Protein AF-A0A645CLD8-F1 (afdb_monomer_lite)

Radius of gyration: 18.33 Å; chains: 1; bounding box: 32×37×60 Å

Organism: NCBI:txid1076179

Sequence (164 aa):
MNKKIKIIIFSLILLSTYSYRVYSINKNAPDLRNYTEEKIGQEFEAFGGKVLVNNIEVIDNKDLNKIKNLSEINKTYLDENKEKYIKIVYKAKNIDKYDFGITLNTQGYIFDDGLPSPEKIGEDKYEYIIPVENYRTIKEKDIKIFFDSFKSNELEHHYIKGVG

Secondary structure (DSSP, 8-state):
--HHHHHHHHHHHHHHHHHHHHHHHHHT---GGG-EEE-TT-EEEETTEEEEEEEEEEEEGGGGGG-----HHHHTT--TT--EEEEEEEEEESS-TTSEEEEEEETTTEEE-SPPPPEEEETTEEEEEEEEPTT----GGGEEEEEEESS---S-EEEEE---

pLDDT: mean 76.09, std 11.62, range [49.25, 94.0]

Foldseek 3Di:
DDPVVVVVVVVVVVVVVVVVVLVVLQVPFDDCVLADEDEAPDWDDFPNWIKHWPAKDKDFLVCCVVDPDDDPQLVVQDDPPFGIKIKIKMFIPPDDLLFKDKWKDAARGHTDDPATRWDDPDHRMTMGMHGDHRVDDGDQQRIKIKIGGPPDPDSHIYIYGGDD

Structure (mmCIF, N/CA/C/O backbone):
data_AF-A0A645CLD8-F1
#
_entry.id   AF-A0A645CLD8-F1
#
loop_
_atom_site.group_PDB
_atom_site.id
_atom_site.type_symbol
_atom_site.label_atom_id
_atom_site.label_alt_id
_atom_site.label_comp_id
_atom_site.label_asym_id
_atom_site.label_entity_id
_atom_site.label_seq_id
_atom_site.pdbx_PDB_ins_code
_atom_site.Cartn_x
_atom_site.Cartn_y
_atom_site.Cartn_z
_atom_site.occupancy
_atom_site.B_iso_or_equiv
_atom_site.auth_seq_id
_atom_site.auth_comp_id
_atom_site.auth_asym_id
_atom_site.auth_atom_id
_atom_site.pdbx_PDB_model_num
ATOM 1 N N . MET A 1 1 ? -7.361 19.996 44.351 1.00 61.06 1 MET A N 1
ATOM 2 C CA . MET A 1 1 ? -7.936 20.203 42.998 1.00 61.06 1 MET A CA 1
ATOM 3 C C . MET A 1 1 ? -9.154 19.302 42.813 1.00 61.06 1 MET A C 1
ATOM 5 O O . MET A 1 1 ? -9.030 18.096 42.997 1.00 61.06 1 MET A O 1
ATOM 9 N N . ASN A 1 2 ? -10.323 19.884 42.528 1.00 84.50 2 ASN A N 1
ATOM 10 C CA . ASN A 1 2 ? -11.614 19.183 42.454 1.00 84.50 2 ASN A CA 1
ATOM 11 C C . ASN A 1 2 ? -11.630 18.140 41.308 1.00 84.50 2 ASN A C 1
ATOM 13 O O . ASN A 1 2 ? -11.043 18.387 40.253 1.00 84.50 2 ASN A O 1
ATOM 17 N N . LYS A 1 3 ? -12.296 16.986 41.488 1.00 78.38 3 LYS A N 1
ATOM 18 C CA . LYS A 1 3 ? -12.372 15.894 40.488 1.00 78.38 3 LYS A CA 1
ATOM 19 C C . LYS A 1 3 ? -12.848 16.394 39.118 1.00 78.38 3 LYS A C 1
ATOM 21 O O . LYS A 1 3 ? -12.281 16.007 38.102 1.00 78.38 3 LYS A O 1
ATOM 26 N N . LYS A 1 4 ? -13.821 17.312 39.098 1.00 81.50 4 LYS A N 1
ATOM 27 C CA . LYS A 1 4 ? -14.333 17.932 37.862 1.00 81.50 4 LYS A CA 1
ATOM 28 C C . LYS A 1 4 ? -13.248 18.701 37.097 1.00 81.50 4 LYS A C 1
ATOM 30 O O . LYS A 1 4 ? -13.144 18.568 35.886 1.00 81.50 4 LYS A O 1
ATOM 35 N N . ILE A 1 5 ? -12.391 19.434 37.810 1.00 83.44 5 ILE A N 1
ATOM 36 C CA . ILE A 1 5 ? -11.293 20.213 37.215 1.00 83.44 5 ILE A CA 1
ATOM 37 C C . ILE A 1 5 ? -10.234 19.278 36.611 1.00 83.44 5 ILE A C 1
ATOM 39 O O . ILE A 1 5 ? -9.752 19.535 35.514 1.00 83.44 5 ILE A O 1
ATOM 43 N N . LYS A 1 6 ? -9.925 18.149 37.269 1.00 81.81 6 LYS A N 1
ATOM 44 C CA . LYS A 1 6 ? -9.006 17.133 36.719 1.00 81.81 6 LYS A CA 1
ATOM 45 C C . LYS A 1 6 ? -9.507 16.542 35.395 1.00 81.81 6 LYS A C 1
ATOM 47 O O . LYS A 1 6 ? -8.715 16.398 34.473 1.00 81.81 6 LYS A O 1
ATOM 52 N N . ILE A 1 7 ? -10.803 16.235 35.295 1.00 85.69 7 ILE A N 1
ATOM 53 C CA . ILE A 1 7 ? -11.410 15.672 34.074 1.00 85.69 7 ILE A CA 1
ATOM 54 C C . ILE A 1 7 ? -11.358 16.679 32.921 1.00 85.69 7 ILE A C 1
ATOM 56 O O . ILE A 1 7 ? -11.015 16.306 31.802 1.00 85.69 7 ILE A O 1
ATOM 60 N N . ILE A 1 8 ? -11.645 17.955 33.194 1.00 86.19 8 ILE A N 1
ATOM 61 C CA . ILE A 1 8 ? -11.587 19.021 32.184 1.00 86.19 8 ILE A CA 1
ATOM 62 C C . ILE A 1 8 ? -10.160 19.179 31.649 1.00 86.19 8 ILE A C 1
ATOM 64 O O . ILE A 1 8 ? -9.960 19.184 30.438 1.00 86.19 8 ILE A O 1
ATOM 68 N N . ILE A 1 9 ? -9.164 19.238 32.540 1.00 86.12 9 ILE A N 1
ATOM 69 C CA . ILE A 1 9 ? -7.751 19.348 32.149 1.00 86.12 9 ILE A CA 1
ATOM 70 C C . ILE A 1 9 ? -7.323 18.134 31.314 1.00 86.12 9 ILE A C 1
ATOM 72 O O . ILE A 1 9 ? -6.704 18.299 30.268 1.00 86.12 9 ILE A O 1
ATOM 76 N N . PHE A 1 10 ? -7.691 16.920 31.732 1.00 87.00 10 PHE A N 1
ATOM 77 C CA . PHE A 1 10 ? -7.363 15.701 30.992 1.00 87.00 10 PHE A CA 1
ATOM 78 C C . PHE A 1 10 ? -8.008 15.675 29.598 1.00 87.00 10 PHE A C 1
ATOM 80 O O . PHE A 1 10 ? -7.349 15.343 28.617 1.00 87.00 10 PHE A O 1
ATOM 87 N N . SER A 1 11 ? -9.267 16.106 29.495 1.00 88.44 11 SER A N 1
ATOM 88 C CA . SER A 1 11 ? -9.987 16.194 28.219 1.00 88.44 11 SER A CA 1
ATOM 89 C C . SER A 1 11 ? -9.349 17.217 27.275 1.00 88.44 11 SER A C 1
ATOM 91 O O . SER A 1 11 ? -9.218 16.952 26.086 1.00 88.44 11 SER A O 1
ATOM 93 N N . LEU A 1 12 ? -8.892 18.360 27.800 1.00 87.50 12 LEU A N 1
ATOM 94 C CA . LEU A 1 12 ? -8.175 19.379 27.025 1.00 87.50 12 LEU A CA 1
ATOM 95 C C . LEU A 1 12 ? -6.825 18.874 26.506 1.00 87.50 12 LEU A C 1
ATOM 97 O O . LEU A 1 12 ? -6.474 19.165 25.367 1.00 87.50 12 LEU A O 1
ATOM 101 N N . ILE A 1 13 ? -6.092 18.098 27.310 1.00 89.12 13 ILE A N 1
ATOM 102 C CA . ILE A 1 13 ? -4.824 17.476 26.895 1.00 89.12 13 ILE A CA 1
ATOM 103 C C . ILE A 1 13 ? -5.065 16.429 25.800 1.00 89.12 13 ILE A C 1
ATOM 105 O O . ILE A 1 13 ? -4.333 16.382 24.813 1.00 89.12 13 ILE A O 1
ATOM 109 N N . LEU A 1 14 ? -6.108 15.608 25.927 1.00 84.25 14 LEU A N 1
ATOM 110 C CA . LEU A 1 14 ? -6.508 14.667 24.876 1.00 84.25 14 LEU A CA 1
ATOM 111 C C . LEU A 1 14 ? -6.916 15.385 23.587 1.00 84.25 14 LEU A C 1
ATOM 113 O O . LEU A 1 14 ? -6.525 14.975 22.497 1.00 84.25 14 LEU A O 1
ATOM 117 N N . LEU A 1 15 ? -7.655 16.486 23.701 1.00 84.38 15 LEU A N 1
ATOM 118 C CA . LEU A 1 15 ? -8.094 17.247 22.538 1.00 84.38 15 LEU A CA 1
ATOM 119 C C . LEU A 1 15 ? -6.917 17.940 21.842 1.00 84.38 15 LEU A C 1
ATOM 121 O O . LEU A 1 15 ? -6.841 17.932 20.613 1.00 84.38 15 LEU A O 1
ATOM 125 N N . SER A 1 16 ? -5.976 18.504 22.604 1.00 75.81 16 SER A N 1
ATOM 126 C CA . SER A 1 16 ? -4.792 19.160 22.046 1.00 75.81 16 SER A CA 1
ATOM 127 C C . SER A 1 16 ? -3.836 18.158 21.401 1.00 75.81 16 SER A C 1
ATOM 129 O O . SER A 1 16 ? -3.361 18.403 20.294 1.00 75.81 16 SER A O 1
ATOM 131 N N . THR A 1 17 ? -3.611 16.998 22.024 1.00 73.50 17 THR A N 1
ATOM 132 C CA . THR A 1 17 ? -2.788 15.923 21.443 1.00 73.50 17 THR A CA 1
ATOM 133 C C . THR A 1 17 ? -3.417 15.336 20.183 1.00 73.50 17 THR A C 1
ATOM 135 O O . THR A 1 17 ? -2.713 15.131 19.195 1.00 73.50 17 THR A O 1
ATOM 138 N N . TYR A 1 18 ? -4.738 15.138 20.163 1.00 71.88 18 TYR A N 1
ATOM 139 C CA . TYR A 1 18 ? -5.449 14.703 18.962 1.00 71.88 18 TYR A CA 1
ATOM 140 C C . TYR A 1 18 ? -5.343 15.739 17.836 1.00 71.88 18 TYR A C 1
ATOM 142 O O . TYR A 1 18 ? -4.980 15.399 16.712 1.00 71.88 18 TYR A O 1
ATOM 150 N N . SER A 1 19 ? -5.568 17.017 18.151 1.00 66.56 19 SER A N 1
ATOM 151 C CA . SER A 1 19 ? -5.477 18.112 17.177 1.00 66.56 19 SER A CA 1
ATOM 152 C C . SER A 1 19 ? -4.063 18.257 16.610 1.00 66.56 19 SER A C 1
ATOM 154 O O . SER A 1 19 ? -3.897 18.438 15.407 1.00 66.56 19 SER A O 1
ATOM 156 N N . TYR A 1 20 ? -3.034 18.120 17.452 1.00 68.81 20 TYR A N 1
ATOM 157 C CA . TYR A 1 20 ? -1.638 18.138 17.018 1.00 68.81 20 TYR A CA 1
ATOM 158 C C . TYR A 1 20 ? -1.309 16.955 16.104 1.00 68.81 20 TYR A C 1
ATOM 160 O O . TYR A 1 20 ? -0.660 17.136 15.075 1.00 68.81 20 TYR A O 1
ATOM 168 N N . ARG A 1 21 ? -1.797 15.753 16.440 1.00 61.12 21 ARG A N 1
ATOM 169 C CA . ARG A 1 21 ? -1.625 14.564 15.603 1.00 61.12 21 ARG A CA 1
ATOM 170 C C . ARG A 1 21 ? -2.241 14.784 14.221 1.00 61.12 21 ARG A C 1
ATOM 172 O O . ARG A 1 21 ? -1.551 14.581 13.231 1.00 61.12 21 ARG A O 1
ATOM 179 N N . VAL A 1 22 ? -3.480 15.272 14.152 1.00 61.09 22 VAL A N 1
ATOM 180 C CA . VAL A 1 22 ? -4.159 15.595 12.882 1.00 61.09 22 VAL A CA 1
ATOM 181 C C . VAL A 1 22 ? -3.413 16.684 12.102 1.00 61.09 22 VAL A C 1
ATOM 183 O O . VAL A 1 22 ? -3.238 16.560 10.895 1.00 61.09 22 VAL A O 1
ATOM 186 N N . TYR A 1 23 ? -2.923 17.730 12.771 1.00 60.62 23 TYR A N 1
ATOM 187 C CA . TYR A 1 23 ? -2.160 18.797 12.118 1.00 60.62 23 TYR A CA 1
ATOM 188 C C . TYR A 1 23 ? -0.831 18.305 11.527 1.00 60.62 23 TYR A C 1
ATOM 190 O O . TYR A 1 23 ? -0.520 18.627 10.384 1.00 60.62 23 TYR A O 1
ATOM 198 N N . SER A 1 24 ? -0.060 17.517 12.282 1.00 53.56 24 SER A N 1
ATOM 199 C CA . SER A 1 24 ? 1.206 16.935 11.813 1.00 53.56 24 SER A CA 1
ATOM 200 C C . SER A 1 24 ? 0.982 16.032 10.596 1.00 53.56 24 SER A C 1
ATOM 202 O O . SER A 1 24 ? 1.681 16.140 9.593 1.00 53.56 24 SER A O 1
ATOM 204 N N . ILE A 1 25 ? -0.070 15.215 10.662 1.00 58.56 25 ILE A N 1
ATOM 205 C CA . ILE A 1 25 ? -0.521 14.340 9.581 1.00 58.56 25 ILE A CA 1
ATOM 206 C C . ILE A 1 25 ? -0.892 15.153 8.324 1.00 58.56 25 ILE A C 1
ATOM 208 O O . ILE A 1 25 ? -0.404 14.860 7.239 1.00 58.56 25 ILE A O 1
ATOM 212 N N . ASN A 1 26 ? -1.678 16.226 8.467 1.00 55.84 26 ASN A N 1
ATOM 213 C CA . ASN A 1 26 ? -2.080 17.084 7.345 1.00 55.84 26 ASN A CA 1
ATOM 214 C C . ASN A 1 26 ? -0.918 17.873 6.736 1.00 55.84 26 ASN A C 1
ATOM 216 O O . ASN A 1 26 ? -0.890 18.082 5.528 1.00 55.84 26 ASN A O 1
ATOM 220 N N . LYS A 1 27 ? 0.026 18.348 7.555 1.00 53.78 27 LYS A N 1
ATOM 221 C CA . LYS A 1 27 ? 1.194 19.090 7.064 1.00 53.78 27 LYS A CA 1
ATOM 222 C C . LYS A 1 27 ? 2.101 18.208 6.204 1.00 53.78 27 LYS A C 1
ATOM 224 O O . LYS A 1 27 ? 2.708 18.712 5.265 1.00 53.78 27 LYS A O 1
ATOM 229 N N . ASN A 1 28 ? 2.180 16.921 6.532 1.00 53.69 28 ASN A N 1
ATOM 230 C CA . ASN A 1 28 ? 2.997 15.945 5.815 1.00 53.69 28 ASN A CA 1
ATOM 231 C C . ASN A 1 28 ? 2.205 15.201 4.727 1.00 53.69 28 ASN A C 1
ATOM 233 O O . ASN A 1 28 ? 2.731 14.278 4.115 1.00 53.69 28 ASN A O 1
ATOM 237 N N . ALA A 1 29 ? 0.952 15.591 4.478 1.00 57.03 29 ALA A N 1
ATOM 238 C CA . ALA A 1 29 ? 0.168 15.031 3.396 1.00 57.03 29 ALA A CA 1
ATOM 239 C C . ALA A 1 29 ? 0.726 15.488 2.034 1.00 57.03 29 ALA A C 1
ATOM 241 O O . ALA A 1 29 ? 0.785 16.696 1.796 1.00 57.03 29 ALA A O 1
ATOM 242 N N . PRO A 1 30 ? 1.087 14.575 1.116 1.00 60.88 30 PRO A N 1
ATOM 243 C CA . PRO A 1 30 ? 1.425 14.899 -0.257 1.00 60.88 30 PRO A CA 1
ATOM 244 C C . PRO A 1 30 ? 0.276 15.636 -0.951 1.00 60.88 30 PRO A C 1
ATOM 246 O O . PRO A 1 30 ? -0.898 15.256 -0.853 1.00 60.88 30 PRO A O 1
ATOM 249 N N . ASP A 1 31 ? 0.626 16.704 -1.670 1.00 64.56 31 ASP A N 1
ATOM 250 C CA . ASP A 1 31 ? -0.315 17.448 -2.502 1.00 64.56 31 ASP A CA 1
ATOM 251 C C . ASP A 1 31 ? -0.685 16.598 -3.721 1.00 64.56 31 ASP A C 1
ATOM 253 O O . ASP A 1 31 ? 0.128 16.376 -4.617 1.00 64.56 31 ASP A O 1
ATOM 257 N N . LEU A 1 32 ? -1.942 16.149 -3.765 1.00 67.88 32 LEU A N 1
ATOM 258 C CA . LEU A 1 32 ? -2.468 15.311 -4.845 1.00 67.88 32 LEU A CA 1
ATOM 259 C C . LEU A 1 32 ? -2.362 15.964 -6.230 1.00 67.88 32 LEU A C 1
ATOM 261 O O . LEU A 1 32 ? -2.462 15.258 -7.226 1.00 67.88 32 LEU A O 1
ATOM 265 N N . ARG A 1 33 ? -2.166 17.287 -6.319 1.00 67.88 33 ARG A N 1
ATOM 266 C CA . ARG A 1 33 ? -1.988 17.990 -7.601 1.00 67.88 33 ARG A CA 1
ATOM 267 C C . ARG A 1 33 ? -0.736 17.565 -8.360 1.00 67.88 33 ARG A C 1
ATOM 269 O O . ARG A 1 33 ? -0.695 17.756 -9.570 1.00 67.88 33 ARG A O 1
ATOM 276 N N . ASN A 1 34 ? 0.243 16.995 -7.666 1.00 73.44 34 ASN A N 1
ATOM 277 C CA . ASN A 1 34 ? 1.488 16.537 -8.274 1.00 73.44 34 ASN A CA 1
ATOM 278 C C . ASN A 1 34 ? 1.456 15.046 -8.633 1.00 73.44 34 ASN A C 1
ATOM 280 O O . ASN A 1 34 ? 2.454 14.542 -9.130 1.00 73.44 34 ASN A O 1
ATOM 284 N N . TYR A 1 35 ? 0.335 14.354 -8.391 1.00 79.94 35 TYR A N 1
ATOM 285 C CA . TYR A 1 35 ? 0.199 12.925 -8.645 1.00 79.94 35 TYR A CA 1
ATOM 286 C C . TYR A 1 35 ? -0.706 12.635 -9.844 1.00 79.94 35 TYR A C 1
ATOM 288 O O . TYR A 1 35 ? -1.820 13.152 -9.955 1.00 79.94 35 TYR A O 1
ATOM 296 N N . THR A 1 36 ? -0.258 11.716 -10.691 1.00 87.00 36 THR A N 1
ATOM 297 C CA . THR A 1 36 ? -1.040 11.117 -11.771 1.00 87.00 36 THR A CA 1
ATOM 298 C C . THR A 1 36 ? -1.912 9.995 -11.212 1.00 87.00 36 THR A C 1
ATOM 300 O O . THR A 1 36 ? -1.430 9.115 -10.501 1.00 87.00 36 THR A O 1
ATOM 303 N N . GLU A 1 37 ? -3.215 10.029 -11.499 1.00 89.31 37 GLU A N 1
ATOM 304 C CA . GLU A 1 37 ? -4.137 8.963 -11.093 1.00 89.31 37 GLU A CA 1
ATOM 305 C C . GLU A 1 37 ? -4.063 7.779 -12.060 1.00 89.31 37 GLU A C 1
ATOM 307 O O . GLU A 1 37 ? -4.376 7.917 -13.242 1.00 89.31 37 GLU A O 1
ATOM 312 N N . GLU A 1 38 ? -3.736 6.609 -11.525 1.00 92.69 38 GLU A N 1
ATOM 313 C CA . GLU A 1 38 ? -3.666 5.337 -12.238 1.00 92.69 38 GLU A CA 1
ATOM 314 C C . GLU A 1 38 ? -4.809 4.400 -11.814 1.00 92.69 38 GLU A C 1
ATOM 316 O O . GLU A 1 38 ? -5.498 4.615 -10.808 1.00 92.69 38 GLU A O 1
ATOM 321 N N . LYS A 1 39 ? -5.027 3.325 -12.580 1.00 91.25 39 LYS A N 1
ATOM 322 C CA . LYS A 1 39 ? -6.140 2.386 -12.358 1.00 91.25 39 LYS A CA 1
ATOM 323 C C . LYS A 1 39 ? -5.665 1.019 -11.880 1.00 91.25 39 LYS A C 1
ATOM 325 O O . LYS A 1 39 ? -4.719 0.452 -12.423 1.00 91.25 39 LYS A O 1
ATOM 330 N N . ILE A 1 40 ? -6.401 0.432 -10.930 1.00 91.69 40 ILE A N 1
ATOM 331 C CA . ILE A 1 40 ? -6.237 -0.988 -10.583 1.00 91.69 40 ILE A CA 1
ATOM 332 C C . ILE A 1 40 ? -6.447 -1.839 -11.841 1.00 91.69 40 ILE A C 1
ATOM 334 O O . ILE A 1 40 ? -7.381 -1.613 -12.611 1.00 91.69 40 ILE A O 1
ATOM 338 N N . GLY A 1 41 ? -5.586 -2.836 -12.036 1.00 92.69 41 GLY A N 1
ATOM 339 C CA . GLY A 1 41 ? -5.669 -3.769 -13.157 1.00 92.69 41 GLY A CA 1
ATOM 340 C C . GLY A 1 41 ? -5.118 -3.228 -14.479 1.00 92.69 41 GLY A C 1
ATOM 341 O O . GLY A 1 41 ? -5.065 -3.988 -15.445 1.00 92.69 41 GLY A O 1
ATOM 342 N N . GLN A 1 42 ? -4.672 -1.969 -14.526 1.00 93.38 42 GLN A N 1
ATOM 343 C CA . GLN A 1 42 ? -4.026 -1.371 -15.691 1.00 93.38 42 GLN A CA 1
ATOM 344 C C . GLN A 1 42 ? -2.520 -1.209 -15.443 1.00 93.38 42 GLN A C 1
ATOM 346 O O . GLN A 1 42 ? -2.105 -0.721 -14.396 1.00 93.38 42 GLN A O 1
ATOM 351 N N . GLU A 1 43 ? -1.702 -1.657 -16.398 1.00 94.00 43 GLU A N 1
ATOM 352 C CA . GLU A 1 43 ? -0.251 -1.431 -16.381 1.00 94.00 43 GLU A CA 1
ATOM 353 C C . GLU A 1 43 ? 0.046 0.010 -16.827 1.00 94.00 43 GLU A C 1
ATOM 355 O O . GLU A 1 43 ? -0.555 0.485 -17.795 1.00 94.00 43 GLU A O 1
ATOM 360 N N . PHE A 1 44 ? 0.961 0.684 -16.132 1.00 90.88 44 PHE A N 1
ATOM 361 C CA . PHE A 1 44 ? 1.417 2.044 -16.424 1.00 90.88 44 PHE A CA 1
ATOM 362 C C . PHE A 1 44 ? 2.945 2.136 -16.337 1.00 90.88 44 PHE A C 1
ATOM 364 O O . PHE A 1 44 ? 3.593 1.306 -15.693 1.00 90.88 44 PHE A O 1
ATOM 371 N N . GLU A 1 45 ? 3.517 3.123 -17.025 1.00 89.12 45 GLU A N 1
ATOM 372 C CA . GLU A 1 45 ? 4.948 3.430 -16.950 1.00 89.12 45 GLU A CA 1
ATOM 373 C C . GLU A 1 45 ? 5.192 4.370 -15.765 1.00 89.12 45 GLU A C 1
ATOM 375 O O . GLU A 1 45 ? 4.484 5.365 -15.614 1.00 89.12 45 GLU A O 1
ATOM 380 N N . ALA A 1 46 ? 6.183 4.051 -14.939 1.00 84.06 46 ALA A N 1
ATOM 381 C CA . ALA A 1 46 ? 6.658 4.895 -13.850 1.00 84.06 46 ALA A CA 1
ATOM 382 C C . ALA A 1 46 ? 8.155 4.644 -13.641 1.00 84.06 46 ALA A C 1
ATOM 384 O O . ALA A 1 46 ? 8.591 3.491 -13.619 1.00 84.06 46 ALA A O 1
ATOM 385 N N . PHE A 1 47 ? 8.952 5.703 -13.480 1.00 83.62 47 PHE A N 1
ATOM 386 C CA . PHE A 1 47 ? 10.371 5.590 -13.102 1.00 83.62 47 PHE A CA 1
ATOM 387 C C . PHE A 1 47 ? 11.225 4.739 -14.059 1.00 83.62 47 PHE A C 1
ATOM 389 O O . PHE A 1 47 ? 12.146 4.039 -13.639 1.00 83.62 47 PHE A O 1
ATOM 396 N N . GLY A 1 48 ? 10.914 4.771 -15.358 1.00 81.25 48 GLY A N 1
ATOM 397 C CA . GLY A 1 48 ? 11.645 4.007 -16.376 1.00 81.25 48 GLY A CA 1
ATOM 398 C C . GLY A 1 48 ? 11.307 2.513 -16.436 1.00 81.25 48 GLY A C 1
ATOM 399 O O . GLY A 1 48 ? 11.995 1.765 -17.134 1.00 81.25 48 GLY A O 1
ATOM 400 N N . GLY A 1 49 ? 10.247 2.070 -15.756 1.00 86.69 49 GLY A N 1
ATOM 401 C CA . GLY A 1 49 ? 9.717 0.723 -15.920 1.00 86.69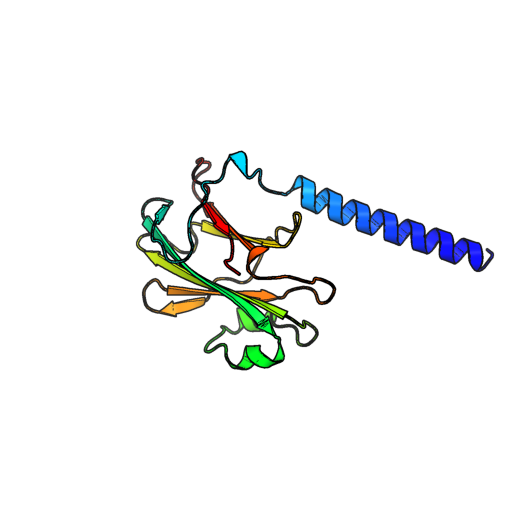 49 GLY A CA 1
ATOM 402 C C . GLY A 1 49 ? 8.206 0.641 -15.736 1.00 86.69 49 GLY A C 1
ATOM 403 O O . GLY A 1 49 ? 7.497 1.642 -15.736 1.00 86.69 49 GLY A O 1
ATOM 404 N N . LYS A 1 50 ? 7.703 -0.587 -15.587 1.00 90.44 50 LYS A N 1
ATOM 405 C CA . LYS A 1 50 ? 6.266 -0.880 -15.652 1.00 90.44 50 LYS A CA 1
ATOM 406 C C . LYS A 1 50 ? 5.715 -1.300 -14.308 1.00 90.44 50 LYS A C 1
ATOM 408 O O . LYS A 1 50 ? 6.208 -2.265 -13.719 1.00 90.44 50 LYS A O 1
ATOM 413 N N . VAL A 1 51 ? 4.644 -0.643 -13.875 1.00 90.12 51 VAL A N 1
ATOM 414 C CA . VAL A 1 51 ? 3.928 -0.947 -12.635 1.00 90.12 51 VAL A CA 1
ATOM 415 C C . VAL A 1 51 ? 2.494 -1.370 -12.943 1.00 90.12 51 VAL A C 1
ATOM 417 O O . VAL A 1 51 ? 1.837 -0.843 -13.835 1.00 90.12 51 VAL A O 1
ATOM 420 N N . LEU A 1 52 ? 1.995 -2.353 -12.199 1.00 92.44 52 LEU A N 1
ATOM 421 C CA . LEU A 1 52 ? 0.607 -2.806 -12.253 1.00 92.44 52 LEU A CA 1
ATOM 422 C C . LEU A 1 52 ? 0.145 -3.147 -10.840 1.00 92.44 52 LEU A C 1
ATOM 424 O O . LEU A 1 52 ? 0.615 -4.126 -10.269 1.00 92.44 52 LEU A O 1
ATOM 428 N N . VAL A 1 53 ? -0.824 -2.417 -10.290 1.00 91.56 53 VAL A N 1
ATOM 429 C CA . VAL A 1 53 ? -1.494 -2.846 -9.051 1.00 91.56 53 VAL A CA 1
ATOM 430 C C . VAL A 1 53 ? -2.610 -3.814 -9.411 1.00 91.56 53 VAL A C 1
ATOM 432 O O . VAL A 1 53 ? -3.562 -3.467 -10.106 1.00 91.56 53 VAL A O 1
ATOM 435 N N . ASN A 1 54 ? -2.476 -5.056 -8.954 1.00 91.50 54 ASN A N 1
ATOM 436 C CA . ASN A 1 54 ? -3.430 -6.127 -9.207 1.00 91.50 54 ASN A CA 1
ATOM 437 C C . ASN A 1 54 ? -4.634 -6.066 -8.274 1.00 91.50 54 ASN A C 1
ATOM 439 O O . ASN A 1 54 ? -5.742 -6.340 -8.723 1.00 91.50 54 ASN A O 1
ATOM 443 N N . ASN A 1 55 ? -4.407 -5.790 -6.989 1.00 89.81 55 ASN A N 1
ATOM 444 C CA . ASN A 1 55 ? -5.472 -5.788 -5.995 1.00 89.81 55 ASN A CA 1
ATOM 445 C C . ASN A 1 55 ? -5.138 -4.889 -4.803 1.00 89.81 55 ASN A C 1
ATOM 447 O O . ASN A 1 55 ? -3.970 -4.784 -4.417 1.00 89.81 55 ASN A O 1
ATOM 451 N N . ILE A 1 56 ? -6.181 -4.308 -4.213 1.00 88.88 56 ILE A N 1
ATOM 452 C CA . ILE A 1 56 ? -6.158 -3.609 -2.929 1.00 88.88 56 ILE A CA 1
ATOM 453 C C . ILE A 1 56 ? -7.341 -4.155 -2.139 1.00 88.88 56 ILE A C 1
ATOM 455 O O . ILE A 1 56 ? -8.478 -3.963 -2.553 1.00 88.88 56 ILE A O 1
ATOM 459 N N . GLU A 1 57 ? -7.075 -4.829 -1.028 1.00 87.75 57 GLU A N 1
ATOM 460 C CA . GLU A 1 57 ? -8.113 -5.484 -0.233 1.00 87.75 57 GLU A CA 1
ATOM 461 C C . GLU A 1 57 ? -7.997 -5.126 1.248 1.00 87.75 57 GLU A C 1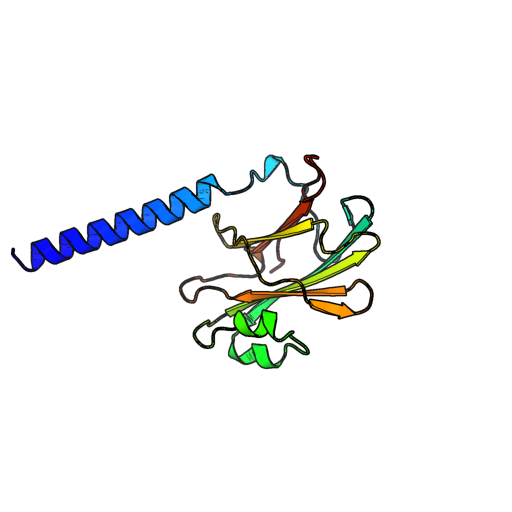
ATOM 463 O O . GLU A 1 57 ? -6.894 -4.961 1.780 1.00 87.75 57 GLU A O 1
ATOM 468 N N . VAL A 1 58 ? -9.142 -5.017 1.923 1.00 86.88 58 VAL A N 1
ATOM 469 C CA . VAL A 1 58 ? -9.193 -4.928 3.389 1.00 86.88 58 VAL A CA 1
ATOM 470 C C . VAL A 1 58 ? -9.432 -6.327 3.949 1.00 86.88 58 VAL A C 1
ATOM 472 O O . VAL A 1 58 ? -10.453 -6.951 3.674 1.00 86.88 58 VAL A O 1
ATOM 475 N N . ILE A 1 59 ? -8.497 -6.811 4.758 1.00 86.25 59 ILE A N 1
ATOM 476 C CA . ILE A 1 59 ? -8.501 -8.154 5.339 1.00 86.25 59 ILE A CA 1
ATOM 477 C C . ILE A 1 59 ? -8.795 -8.051 6.831 1.00 86.25 59 ILE A C 1
ATOM 479 O O . ILE A 1 59 ? -8.155 -7.274 7.535 1.00 86.25 59 ILE A O 1
ATOM 483 N N . ASP A 1 60 ? -9.726 -8.857 7.333 1.00 85.62 60 ASP A N 1
ATOM 484 C CA . ASP A 1 60 ? -9.927 -9.015 8.775 1.00 85.62 60 ASP A CA 1
ATOM 485 C C . ASP A 1 60 ? -8.763 -9.818 9.390 1.00 85.62 60 ASP A C 1
ATOM 487 O O . ASP A 1 60 ? -8.275 -10.771 8.787 1.00 85.62 60 ASP A O 1
ATOM 491 N N . ASN A 1 61 ? -8.354 -9.524 10.626 1.00 83.00 61 ASN A N 1
ATOM 492 C CA . ASN A 1 61 ? -7.259 -10.240 11.302 1.00 83.00 61 ASN A CA 1
ATOM 493 C C . ASN A 1 61 ? -7.448 -11.767 11.291 1.00 83.00 61 ASN A C 1
ATOM 495 O O . ASN A 1 61 ? -6.530 -12.511 10.959 1.00 83.00 61 ASN A O 1
ATOM 499 N N . LYS A 1 62 ? -8.675 -12.246 11.531 1.00 81.50 62 LYS A N 1
ATOM 500 C CA . LYS A 1 62 ? -9.022 -13.681 11.478 1.00 81.50 62 LYS A CA 1
ATOM 501 C C . LYS A 1 62 ? -8.647 -14.366 10.151 1.00 81.50 62 LYS A C 1
ATOM 503 O O . LYS A 1 62 ? -8.504 -15.584 10.115 1.00 81.50 62 LYS A O 1
ATOM 508 N N . ASP A 1 63 ? -8.528 -13.585 9.078 1.00 81.31 63 ASP A N 1
ATOM 509 C CA . ASP A 1 63 ? -8.216 -14.017 7.721 1.00 81.31 63 ASP A CA 1
ATOM 510 C C . ASP A 1 63 ? -6.736 -13.790 7.352 1.00 81.31 63 ASP A C 1
ATOM 512 O O . ASP A 1 63 ? -6.316 -14.183 6.264 1.00 81.31 63 ASP A O 1
ATOM 516 N N . LEU A 1 64 ? -5.908 -13.233 8.250 1.00 73.38 64 LEU A N 1
ATOM 517 C CA . LEU A 1 64 ? -4.459 -13.076 8.047 1.00 73.38 64 LEU A CA 1
ATOM 518 C C . LEU A 1 64 ? -3.743 -14.405 7.816 1.00 73.38 64 LEU A C 1
ATOM 520 O O . LEU A 1 64 ? -2.774 -14.466 7.068 1.00 73.38 64 LEU A O 1
ATOM 524 N N . ASN A 1 65 ? -4.223 -15.487 8.426 1.00 67.56 65 ASN A N 1
ATOM 525 C CA . ASN A 1 65 ? -3.690 -16.834 8.211 1.00 67.56 65 ASN A CA 1
ATOM 526 C C . ASN A 1 65 ? -3.823 -17.316 6.750 1.00 67.56 65 ASN A C 1
ATOM 528 O O . ASN A 1 65 ? -3.178 -18.292 6.366 1.00 67.56 65 ASN A O 1
ATOM 532 N N . LYS A 1 66 ? -4.634 -16.641 5.922 1.00 64.50 66 LYS A N 1
ATOM 533 C CA . LYS A 1 66 ? -4.742 -16.891 4.476 1.00 64.50 66 LYS A CA 1
ATOM 534 C C . LYS A 1 66 ? -3.598 -16.257 3.686 1.00 64.50 66 LYS A C 1
ATOM 536 O O . LYS A 1 66 ? -3.408 -16.605 2.518 1.00 64.50 66 LYS A O 1
ATOM 541 N N . ILE A 1 67 ? -2.834 -15.357 4.301 1.00 68.50 67 ILE A N 1
ATOM 542 C CA . ILE A 1 67 ? -1.652 -14.748 3.706 1.00 68.50 67 ILE A CA 1
ATOM 543 C C . ILE A 1 67 ? -0.517 -15.766 3.762 1.00 68.50 67 ILE A C 1
ATOM 545 O O . ILE A 1 67 ? -0.025 -16.149 4.823 1.00 68.50 67 ILE A O 1
ATOM 549 N N . LYS A 1 68 ? -0.120 -16.245 2.585 1.00 61.84 68 LYS A N 1
ATOM 550 C CA . LYS A 1 68 ? 0.943 -17.236 2.447 1.00 61.84 68 LYS A CA 1
ATOM 551 C C . LYS A 1 68 ? 2.272 -16.505 2.295 1.00 61.84 68 LYS A C 1
ATOM 553 O O . LYS A 1 68 ? 2.425 -15.735 1.358 1.00 61.84 68 LYS A O 1
ATOM 558 N N . ASN A 1 69 ? 3.236 -16.840 3.153 1.00 65.31 69 ASN A N 1
ATOM 559 C CA . ASN A 1 69 ? 4.643 -16.425 3.056 1.00 65.31 69 ASN A CA 1
ATOM 560 C C . ASN A 1 69 ? 4.924 -14.942 3.368 1.00 65.31 69 ASN A C 1
ATOM 562 O O . ASN A 1 69 ? 5.488 -14.226 2.549 1.00 65.31 69 ASN A O 1
ATOM 566 N N . LEU A 1 70 ? 4.604 -14.508 4.588 1.00 70.94 70 LEU A N 1
ATOM 567 C CA . LEU A 1 70 ? 5.179 -13.289 5.169 1.00 70.94 70 LEU A CA 1
ATOM 568 C C . LEU A 1 70 ? 6.597 -13.564 5.692 1.00 70.94 70 LEU A C 1
ATOM 570 O O . LEU A 1 70 ? 6.805 -14.568 6.383 1.00 70.94 70 LEU A O 1
ATOM 574 N N . SER A 1 71 ? 7.559 -12.681 5.409 1.00 73.31 71 SER A N 1
ATOM 575 C CA . SER A 1 71 ? 8.888 -12.743 6.027 1.00 73.31 71 SER A CA 1
ATOM 576 C C . SER A 1 71 ? 8.801 -12.520 7.536 1.00 73.31 71 SER A C 1
ATOM 578 O O . SER A 1 71 ? 7.857 -11.913 8.044 1.00 73.31 71 SER A O 1
ATOM 580 N N . GLU A 1 72 ? 9.821 -12.974 8.267 1.00 74.50 72 GLU A N 1
ATOM 581 C CA . GLU A 1 72 ? 9.925 -12.748 9.715 1.00 74.50 72 GLU A CA 1
ATOM 582 C C . GLU A 1 72 ? 9.864 -11.259 10.085 1.00 74.50 72 GLU A C 1
ATOM 584 O O . GLU A 1 72 ? 9.267 -10.910 11.097 1.00 74.50 72 GLU A O 1
ATOM 589 N N . ILE A 1 73 ? 10.398 -10.369 9.240 1.00 72.12 73 ILE A N 1
ATOM 590 C CA . ILE A 1 73 ? 10.349 -8.918 9.468 1.00 72.12 73 ILE A CA 1
ATOM 591 C C . ILE A 1 73 ? 8.905 -8.430 9.389 1.00 72.12 73 ILE A C 1
ATOM 593 O O . ILE A 1 73 ? 8.434 -7.766 10.307 1.00 72.12 73 ILE A O 1
ATOM 597 N N . ASN A 1 74 ? 8.162 -8.806 8.350 1.00 70.69 74 ASN A N 1
ATOM 598 C CA . ASN A 1 74 ? 6.781 -8.354 8.200 1.00 70.69 74 ASN A CA 1
ATOM 599 C C . ASN A 1 74 ? 5.829 -8.981 9.223 1.00 70.69 74 ASN A C 1
ATOM 601 O O . ASN A 1 74 ? 4.866 -8.333 9.630 1.00 70.69 74 ASN A O 1
ATOM 605 N N . LYS A 1 75 ? 6.133 -10.185 9.724 1.00 76.00 75 LYS A N 1
ATOM 606 C CA . LYS A 1 75 ? 5.412 -10.767 10.865 1.00 76.00 75 LYS A CA 1
ATOM 607 C C . LYS A 1 75 ? 5.492 -9.890 12.115 1.00 76.00 75 LYS A C 1
ATOM 609 O O . LYS A 1 75 ? 4.533 -9.880 12.875 1.00 76.00 75 LYS A O 1
ATOM 614 N N . THR A 1 76 ? 6.566 -9.116 12.313 1.00 73.94 76 THR A N 1
ATOM 615 C CA . THR A 1 76 ? 6.665 -8.195 13.466 1.00 73.94 76 THR A CA 1
ATOM 616 C C . THR A 1 76 ? 5.665 -7.037 13.411 1.00 73.94 76 THR A C 1
ATOM 618 O O . THR A 1 76 ? 5.346 -6.460 14.446 1.00 73.94 76 THR A O 1
ATOM 621 N N . TYR A 1 77 ? 5.133 -6.726 12.224 1.00 71.69 77 TYR A N 1
ATOM 622 C CA . TYR A 1 77 ? 4.088 -5.718 12.031 1.00 71.69 77 TYR A CA 1
ATOM 623 C C . TYR A 1 77 ? 2.673 -6.301 12.165 1.00 71.69 77 TYR A C 1
ATOM 625 O O . TYR A 1 77 ? 1.691 -5.554 12.149 1.00 71.69 77 TYR A O 1
ATOM 633 N N . LEU A 1 78 ? 2.542 -7.626 12.307 1.00 75.62 78 LEU A N 1
ATOM 634 C CA . LEU A 1 78 ? 1.271 -8.254 12.638 1.00 75.62 78 LEU A CA 1
ATOM 635 C C . LEU A 1 78 ? 1.032 -8.137 14.144 1.00 75.62 78 LEU A C 1
ATOM 637 O O . LEU A 1 78 ? 1.656 -8.826 14.944 1.00 75.62 78 LEU A O 1
ATOM 641 N N . ASP A 1 79 ? 0.100 -7.273 14.522 1.00 73.06 79 ASP A N 1
ATOM 642 C CA . ASP A 1 79 ? -0.362 -7.146 15.902 1.00 73.06 79 ASP A CA 1
ATOM 643 C C . ASP A 1 79 ? -1.727 -7.828 16.069 1.00 73.06 79 ASP A C 1
ATOM 645 O O . ASP A 1 79 ? -2.708 -7.437 15.443 1.00 73.06 79 ASP A O 1
ATOM 649 N N . GLU A 1 80 ? -1.797 -8.843 16.933 1.00 72.62 80 GLU A N 1
ATOM 650 C CA . GLU A 1 80 ? -3.022 -9.601 17.229 1.00 72.62 80 GLU A CA 1
ATOM 651 C C . GLU A 1 80 ? -4.179 -8.725 17.723 1.00 72.62 80 GLU A C 1
ATOM 653 O O . GLU A 1 80 ? -5.345 -9.088 17.575 1.00 72.62 80 GLU A O 1
ATOM 658 N N . ASN A 1 81 ? -3.866 -7.549 18.267 1.00 78.00 81 ASN A N 1
ATOM 659 C CA . ASN A 1 81 ? -4.865 -6.592 18.700 1.00 78.00 81 ASN A CA 1
ATOM 660 C C . ASN A 1 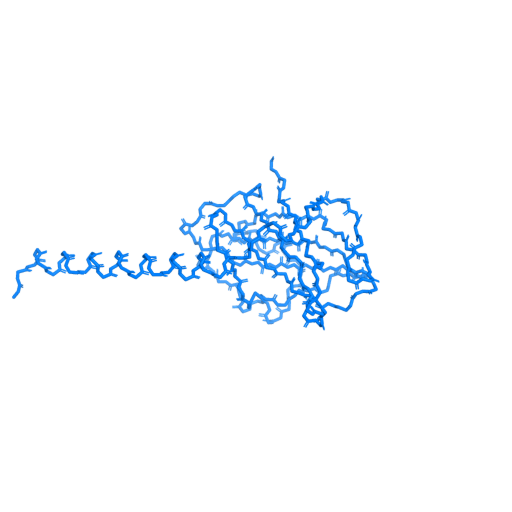81 ? -5.456 -5.810 17.532 1.00 78.00 81 ASN A C 1
ATOM 662 O O . ASN A 1 81 ? -6.454 -5.138 17.749 1.00 78.00 81 ASN A O 1
ATOM 666 N N . LYS A 1 82 ? -4.886 -5.852 16.320 1.00 78.44 82 LYS A N 1
ATOM 667 C CA . LYS A 1 82 ? -5.442 -5.157 15.151 1.00 78.44 82 LYS A CA 1
ATOM 668 C C . LYS A 1 82 ? -6.623 -5.930 14.595 1.00 78.44 82 LYS A C 1
ATOM 670 O O . LYS A 1 82 ? -6.547 -7.136 14.434 1.00 78.44 82 LYS A O 1
ATOM 675 N N . GLU A 1 83 ? -7.711 -5.263 14.249 1.00 80.62 83 GLU A N 1
ATOM 676 C CA . GLU A 1 83 ? -8.884 -5.936 13.679 1.00 80.62 83 GLU A CA 1
ATOM 677 C C . GLU A 1 83 ? -8.761 -6.134 12.170 1.00 80.62 83 GLU A C 1
ATOM 679 O O . GLU A 1 83 ? -9.337 -7.077 11.625 1.00 80.62 83 GLU A O 1
ATOM 684 N N . LYS A 1 84 ? -8.030 -5.245 11.488 1.00 83.56 84 LYS A N 1
ATOM 685 C CA . LYS A 1 84 ? -7.987 -5.173 10.028 1.00 83.56 84 LYS A CA 1
ATOM 686 C C . LYS A 1 84 ? -6.599 -4.852 9.503 1.00 83.56 84 LYS A C 1
ATOM 688 O O . LYS A 1 84 ? -5.802 -4.187 10.161 1.00 83.56 84 LYS A O 1
ATOM 693 N N . TYR A 1 85 ? -6.365 -5.279 8.273 1.00 83.94 85 TYR A N 1
ATOM 694 C CA . TYR A 1 85 ? -5.155 -5.046 7.507 1.00 83.94 85 TYR A CA 1
ATOM 695 C C . TYR A 1 85 ? -5.520 -4.620 6.094 1.00 83.94 85 TYR A C 1
ATOM 697 O O . TYR A 1 85 ? -6.575 -4.979 5.580 1.00 83.94 85 TYR A O 1
ATOM 705 N N . ILE A 1 86 ? -4.639 -3.868 5.451 1.00 84.12 86 ILE A N 1
ATOM 706 C CA . ILE A 1 86 ? -4.735 -3.565 4.026 1.00 84.12 86 ILE A CA 1
ATOM 707 C C . ILE A 1 86 ? -3.688 -4.398 3.322 1.00 84.12 86 ILE A C 1
ATOM 709 O O . ILE A 1 86 ? -2.511 -4.315 3.672 1.00 84.12 86 ILE A O 1
ATOM 713 N N . LYS A 1 87 ? -4.111 -5.175 2.330 1.00 86.56 87 LYS A N 1
ATOM 714 C CA . LYS A 1 87 ? -3.202 -5.896 1.452 1.00 86.56 87 LYS A CA 1
ATOM 715 C C . LYS A 1 87 ? -3.193 -5.285 0.063 1.00 86.56 87 LYS A C 1
ATOM 717 O O . LYS A 1 87 ? -4.236 -5.020 -0.527 1.00 86.56 87 LYS A O 1
ATOM 722 N N . ILE A 1 88 ? -1.991 -5.108 -0.466 1.00 87.06 88 ILE A N 1
ATOM 723 C CA . ILE A 1 88 ? -1.733 -4.589 -1.803 1.00 87.06 88 ILE A CA 1
ATOM 724 C C . ILE A 1 88 ? -0.935 -5.644 -2.550 1.00 87.06 88 ILE A C 1
ATOM 726 O O . ILE A 1 88 ? 0.088 -6.120 -2.063 1.00 87.06 88 ILE A O 1
ATOM 730 N N . VAL A 1 89 ? -1.381 -5.993 -3.750 1.00 89.25 89 VAL A N 1
ATOM 731 C CA . VAL A 1 89 ? -0.628 -6.863 -4.654 1.00 89.25 89 VAL A CA 1
ATOM 732 C C . VAL A 1 89 ? -0.305 -6.077 -5.903 1.00 89.25 89 VAL A C 1
ATOM 734 O O . VAL A 1 89 ? -1.215 -5.574 -6.561 1.00 89.25 89 VAL A O 1
ATOM 737 N N . TYR A 1 90 ? 0.971 -6.005 -6.258 1.00 89.62 90 TYR A N 1
ATOM 738 C CA . TYR A 1 90 ? 1.413 -5.282 -7.442 1.00 89.62 90 TYR A CA 1
ATOM 739 C C . TYR A 1 90 ? 2.517 -6.028 -8.187 1.00 89.62 90 TYR A C 1
ATOM 741 O O . TYR A 1 90 ? 3.146 -6.949 -7.661 1.00 89.62 90 TYR A O 1
ATOM 749 N N . LYS A 1 91 ? 2.742 -5.632 -9.437 1.00 91.25 91 LYS A N 1
ATOM 750 C CA . LYS A 1 91 ? 3.902 -6.007 -10.231 1.00 91.25 91 LYS A CA 1
ATOM 751 C C . LYS A 1 91 ? 4.731 -4.778 -10.558 1.00 91.25 91 LYS A C 1
ATOM 753 O O . LYS A 1 91 ? 4.155 -3.735 -10.849 1.00 91.25 91 LYS A O 1
ATOM 758 N N . ALA A 1 92 ? 6.048 -4.920 -10.523 1.00 88.62 92 ALA A N 1
ATOM 759 C CA . ALA A 1 92 ? 7.000 -3.888 -10.917 1.00 88.62 92 ALA A CA 1
ATOM 760 C C . ALA A 1 92 ? 8.122 -4.535 -11.737 1.00 88.62 92 ALA A C 1
ATOM 762 O O . ALA A 1 92 ? 8.827 -5.405 -11.225 1.00 88.62 92 ALA A O 1
ATOM 763 N N . LYS A 1 93 ? 8.253 -4.137 -13.006 1.00 89.69 93 LYS A N 1
ATOM 764 C CA . LYS A 1 93 ? 9.238 -4.664 -13.961 1.00 89.69 93 LYS A CA 1
ATOM 765 C C . LYS A 1 93 ? 10.216 -3.579 -14.364 1.00 89.69 93 LYS A C 1
ATOM 767 O O . LYS A 1 93 ? 9.786 -2.470 -14.663 1.00 89.69 93 LYS A O 1
ATOM 772 N N . ASN A 1 94 ? 11.496 -3.932 -14.465 1.00 85.38 94 ASN A N 1
ATOM 773 C CA . ASN A 1 94 ? 12.578 -2.998 -14.799 1.00 85.38 94 ASN A CA 1
ATOM 774 C C . ASN A 1 94 ? 12.668 -1.795 -13.839 1.00 85.38 94 ASN A C 1
ATOM 776 O O . ASN A 1 94 ? 13.208 -0.759 -14.202 1.00 85.38 94 ASN A O 1
ATOM 780 N N . ILE A 1 95 ? 12.144 -1.947 -12.620 1.00 78.00 95 ILE A N 1
ATOM 781 C CA . ILE A 1 95 ? 12.249 -0.982 -11.528 1.00 78.00 95 ILE A CA 1
ATOM 782 C C . ILE A 1 95 ? 12.779 -1.758 -10.331 1.00 78.00 95 ILE A C 1
ATOM 784 O O . ILE A 1 95 ? 12.201 -2.784 -9.951 1.00 78.00 95 ILE A O 1
ATOM 788 N N . ASP A 1 96 ? 13.864 -1.286 -9.727 1.00 69.31 96 ASP A N 1
ATOM 789 C CA . ASP A 1 96 ? 14.314 -1.848 -8.461 1.00 69.31 96 ASP A CA 1
ATOM 790 C C . ASP A 1 96 ? 13.304 -1.490 -7.365 1.00 69.31 96 ASP A C 1
ATOM 792 O O . ASP A 1 96 ? 12.908 -0.341 -7.204 1.00 69.31 96 ASP A O 1
ATOM 796 N N . LYS A 1 97 ? 12.890 -2.467 -6.549 1.00 64.12 97 LYS A N 1
ATOM 797 C CA . LYS A 1 97 ? 11.915 -2.239 -5.460 1.00 64.12 97 LYS A CA 1
ATOM 798 C C . LYS A 1 97 ? 12.370 -1.209 -4.412 1.00 64.12 97 LYS A C 1
ATOM 800 O O . LYS A 1 97 ? 11.572 -0.796 -3.584 1.00 64.12 97 LYS A O 1
ATOM 805 N N . TYR A 1 98 ? 13.664 -0.890 -4.394 1.00 62.44 98 TYR A N 1
ATOM 806 C CA . TYR A 1 98 ? 14.270 0.103 -3.509 1.00 62.44 98 TYR A CA 1
ATOM 807 C C . TYR A 1 98 ? 14.286 1.505 -4.126 1.00 62.44 98 TYR A C 1
ATOM 809 O O . TYR A 1 98 ? 14.702 2.448 -3.460 1.00 62.44 98 TYR A O 1
ATOM 817 N N . ASP A 1 99 ? 13.852 1.638 -5.379 1.00 65.00 99 ASP A N 1
ATOM 818 C CA . ASP A 1 99 ? 13.883 2.900 -6.112 1.00 65.00 99 ASP A CA 1
ATOM 819 C C . ASP A 1 99 ? 12.607 3.711 -5.907 1.00 65.00 99 ASP A C 1
ATOM 821 O O . ASP A 1 99 ? 12.615 4.906 -6.193 1.00 65.00 99 ASP A O 1
ATOM 825 N N . PHE A 1 100 ? 11.554 3.101 -5.349 1.00 68.00 100 PHE A N 1
ATOM 826 C CA . PHE A 1 100 ? 10.315 3.791 -5.019 1.00 68.00 100 PHE A CA 1
ATOM 827 C C . PHE A 1 100 ? 9.726 3.381 -3.665 1.00 68.00 100 PHE A C 1
ATOM 829 O O . PHE A 1 100 ? 9.888 2.250 -3.199 1.00 68.00 100 PHE A O 1
ATOM 836 N N . GLY A 1 101 ? 9.029 4.325 -3.040 1.00 70.56 101 GLY A N 1
ATOM 837 C CA . GLY A 1 101 ? 8.249 4.142 -1.826 1.00 70.56 101 GLY A CA 1
ATOM 838 C C . GLY A 1 101 ? 6.784 3.885 -2.142 1.00 70.56 101 GLY A C 1
ATOM 839 O O . GLY A 1 101 ? 6.265 4.368 -3.148 1.00 70.56 101 GLY A O 1
ATOM 840 N N . ILE A 1 102 ? 6.126 3.122 -1.267 1.00 72.31 102 ILE A N 1
ATOM 841 C CA . ILE A 1 102 ? 4.671 3.010 -1.248 1.00 72.31 102 ILE A CA 1
ATOM 842 C C . ILE A 1 102 ? 4.165 3.707 0.002 1.00 72.31 102 ILE A C 1
ATOM 844 O O . ILE A 1 102 ? 4.468 3.268 1.111 1.00 72.31 102 ILE A O 1
ATOM 848 N N . THR A 1 103 ? 3.346 4.734 -0.185 1.00 74.88 103 THR A N 1
ATOM 849 C CA . THR A 1 103 ? 2.665 5.407 0.922 1.00 74.88 103 THR A CA 1
ATOM 850 C C . THR A 1 103 ? 1.171 5.154 0.822 1.00 74.88 103 THR A C 1
ATOM 852 O O . THR A 1 103 ? 0.587 5.138 -0.262 1.00 74.88 103 THR A O 1
ATOM 855 N N . LEU A 1 104 ? 0.532 4.926 1.963 1.00 73.12 104 LEU A N 1
ATOM 856 C CA . LEU A 1 104 ? -0.896 4.650 2.058 1.00 73.12 104 LEU A CA 1
ATOM 857 C C . LEU A 1 104 ? -1.627 5.880 2.604 1.00 73.12 104 LEU A C 1
ATOM 859 O O . LEU A 1 104 ? -1.185 6.430 3.601 1.00 73.12 104 LEU A O 1
ATOM 863 N N . ASN A 1 105 ? -2.767 6.263 2.020 1.00 73.50 105 ASN A N 1
ATOM 864 C CA . ASN A 1 105 ? -3.715 7.206 2.630 1.00 73.50 105 ASN A CA 1
ATOM 865 C C . ASN A 1 105 ? -5.086 6.557 2.797 1.00 73.50 105 ASN A C 1
ATOM 867 O O 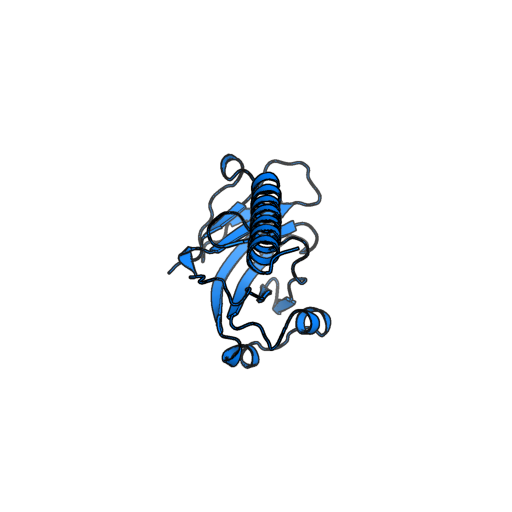. ASN A 1 105 ? -5.651 6.018 1.843 1.00 73.50 105 ASN A O 1
ATOM 871 N N . THR A 1 106 ? -5.620 6.645 4.013 1.00 69.06 106 THR A N 1
ATOM 872 C CA . THR A 1 106 ? -6.920 6.091 4.404 1.00 69.06 106 THR A CA 1
ATOM 873 C C . THR A 1 106 ? -7.780 7.214 4.982 1.00 69.06 106 THR A C 1
ATOM 875 O O . THR A 1 106 ? -7.342 7.866 5.925 1.00 69.06 106 THR A O 1
ATOM 878 N N . GLN A 1 107 ? -8.947 7.484 4.370 1.00 58.19 107 GLN A N 1
ATOM 879 C CA . GLN A 1 107 ? -9.879 8.589 4.689 1.00 58.19 107 GLN A CA 1
ATOM 880 C C . GLN A 1 107 ? -9.267 9.782 5.450 1.00 58.19 107 GLN A C 1
ATOM 882 O O . GLN A 1 107 ? -9.341 9.869 6.674 1.00 58.19 107 GLN A O 1
ATOM 887 N N . GLY A 1 108 ? -8.759 10.765 4.705 1.00 51.84 108 GLY A N 1
ATOM 888 C CA . GLY A 1 108 ? -8.423 12.069 5.269 1.00 51.84 108 GLY A CA 1
ATOM 889 C C . GLY A 1 108 ? -7.074 12.105 5.980 1.00 51.84 108 GLY A C 1
ATOM 890 O O . GLY A 1 108 ? -7.002 12.486 7.142 1.00 51.84 108 GLY A O 1
ATOM 891 N N . TYR A 1 109 ? -6.016 11.844 5.211 1.00 50.28 109 TYR A N 1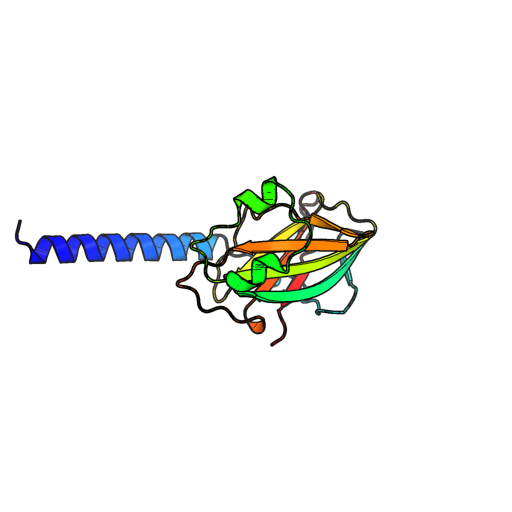
ATOM 892 C CA . TYR A 1 109 ? -4.669 12.402 5.402 1.00 50.28 109 TYR A CA 1
ATOM 893 C C . TYR A 1 109 ? -3.657 11.551 6.158 1.00 50.28 109 TYR A C 1
ATOM 895 O O . TYR A 1 109 ? -2.543 12.018 6.328 1.00 50.28 109 TYR A O 1
ATOM 903 N N . ILE A 1 110 ? -3.959 10.321 6.570 1.00 51.44 110 ILE A N 1
ATOM 904 C CA . ILE A 1 110 ? -2.961 9.521 7.297 1.00 51.44 110 ILE A CA 1
ATOM 905 C C . ILE A 1 110 ? -2.030 8.827 6.312 1.00 51.44 110 ILE A C 1
ATOM 907 O O . ILE A 1 110 ? -2.433 7.828 5.729 1.00 51.44 110 ILE A O 1
ATOM 911 N N . PHE A 1 111 ? -0.828 9.387 6.159 1.00 5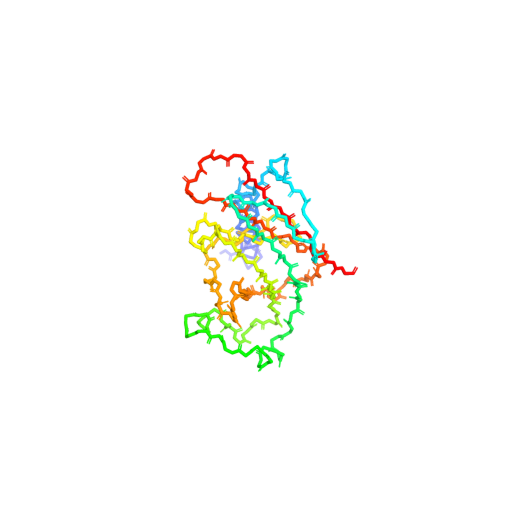5.72 111 PHE A N 1
ATOM 912 C CA . PHE A 1 111 ? 0.311 8.808 5.451 1.00 55.72 111 PHE A CA 1
ATOM 913 C C . PHE A 1 111 ? 1.149 8.038 6.458 1.00 55.72 111 PHE A C 1
ATOM 915 O O . PHE A 1 111 ? 1.736 8.630 7.365 1.00 55.72 111 PHE A O 1
ATOM 922 N N . ASP A 1 112 ? 1.143 6.719 6.341 1.00 57.38 112 ASP A N 1
ATOM 923 C CA . ASP A 1 112 ? 2.032 5.886 7.134 1.00 57.38 112 ASP A CA 1
ATOM 924 C C . ASP A 1 112 ? 3.379 5.811 6.391 1.00 57.38 112 ASP A C 1
ATOM 926 O O . ASP A 1 112 ? 3.483 5.182 5.341 1.00 57.38 112 ASP A O 1
ATOM 930 N N . ASP A 1 113 ? 4.389 6.516 6.911 1.00 49.25 113 ASP A N 1
ATOM 931 C CA . ASP A 1 113 ? 5.800 6.371 6.526 1.00 49.25 113 ASP A CA 1
ATOM 932 C C . ASP A 1 113 ? 6.438 5.231 7.335 1.00 49.25 113 ASP A C 1
ATOM 934 O O . ASP A 1 113 ? 6.096 5.010 8.499 1.00 49.25 113 ASP A O 1
ATOM 938 N N . GLY A 1 114 ? 7.402 4.512 6.750 1.00 52.03 114 GLY A N 1
ATOM 939 C CA . GLY A 1 114 ? 8.078 3.398 7.438 1.00 52.03 114 GLY A CA 1
ATOM 940 C C . GLY A 1 114 ? 7.243 2.116 7.515 1.00 52.03 114 GLY A C 1
ATOM 941 O O . GLY A 1 114 ? 7.429 1.288 8.410 1.00 52.03 114 GLY A O 1
ATOM 942 N N . LEU A 1 115 ? 6.317 1.967 6.573 1.00 63.66 115 LEU A N 1
ATOM 943 C CA . LEU A 1 115 ? 5.548 0.756 6.358 1.00 63.66 115 LEU A CA 1
ATOM 944 C C . LEU A 1 115 ? 6.477 -0.460 6.078 1.00 63.66 115 LEU A C 1
ATOM 946 O O . LEU A 1 115 ? 7.606 -0.283 5.604 1.00 63.66 115 LEU A O 1
ATOM 950 N N . PRO A 1 116 ? 6.035 -1.699 6.383 1.00 67.44 116 PRO A N 1
ATOM 951 C CA . PRO A 1 116 ? 6.829 -2.923 6.196 1.00 67.44 116 PRO A CA 1
ATOM 952 C C . PRO A 1 116 ? 7.411 -3.042 4.782 1.00 67.44 116 PRO A C 1
ATOM 954 O O . PRO A 1 116 ? 6.838 -2.540 3.834 1.00 67.44 116 PRO A O 1
ATOM 957 N N . SER A 1 117 ? 8.542 -3.711 4.569 1.00 73.50 117 SER A N 1
ATOM 958 C CA . SER A 1 117 ? 9.053 -3.860 3.191 1.00 73.50 117 SER A CA 1
ATOM 959 C C . SER A 1 117 ? 8.140 -4.769 2.349 1.00 73.50 117 SER A C 1
ATOM 961 O O . SER A 1 117 ? 7.628 -5.749 2.883 1.00 73.50 117 SER A O 1
ATOM 963 N N . PRO A 1 118 ? 7.958 -4.525 1.037 1.00 79.25 118 PRO A N 1
ATOM 964 C CA . PRO A 1 118 ? 7.169 -5.421 0.193 1.00 79.25 118 PRO A CA 1
ATOM 965 C C . PRO A 1 118 ? 7.787 -6.822 0.120 1.00 79.25 118 PRO A C 1
ATOM 967 O O . PRO A 1 118 ? 8.996 -6.973 -0.093 1.00 79.25 118 PRO A O 1
ATOM 970 N N . GLU A 1 119 ? 6.944 -7.849 0.227 1.00 81.31 119 GLU A N 1
ATOM 971 C CA . GLU A 1 119 ? 7.320 -9.249 0.038 1.00 81.31 119 GLU A CA 1
ATOM 972 C C . GLU A 1 119 ? 7.335 -9.609 -1.435 1.00 81.31 119 GLU A C 1
ATOM 974 O O . GLU A 1 119 ? 6.364 -9.368 -2.148 1.00 81.31 119 GLU A O 1
ATOM 979 N N . LYS A 1 120 ? 8.400 -10.262 -1.901 1.00 85.06 120 LYS A N 1
ATOM 980 C CA . LYS A 1 120 ? 8.411 -10.830 -3.251 1.00 85.06 120 LYS A CA 1
ATOM 981 C C . LYS A 1 120 ? 7.663 -12.162 -3.237 1.00 85.06 120 LYS A C 1
ATOM 983 O O . LYS A 1 120 ? 8.128 -13.129 -2.644 1.00 85.06 120 LYS A O 1
ATOM 988 N N . ILE A 1 121 ? 6.532 -12.220 -3.933 1.00 84.94 121 ILE A N 1
ATOM 989 C CA . ILE A 1 121 ? 5.657 -13.404 -4.003 1.00 84.94 121 ILE A CA 1
ATOM 990 C C . ILE A 1 121 ? 5.681 -14.089 -5.379 1.00 84.94 121 ILE A C 1
ATOM 992 O O . ILE A 1 121 ? 4.956 -15.055 -5.614 1.00 84.94 121 ILE A O 1
ATOM 996 N N . GLY A 1 122 ? 6.492 -13.587 -6.311 1.00 85.56 122 GLY A N 1
ATOM 997 C CA . GLY A 1 122 ? 6.693 -14.167 -7.634 1.00 85.56 122 GLY A CA 1
ATOM 998 C C . GLY A 1 122 ? 7.688 -13.366 -8.471 1.00 85.56 122 GLY A C 1
ATOM 999 O O . GLY A 1 122 ? 8.327 -12.433 -7.981 1.00 85.56 122 GLY A O 1
ATOM 1000 N N . GLU A 1 123 ? 7.818 -13.725 -9.746 1.00 87.38 123 GLU A N 1
ATOM 1001 C CA . GLU A 1 123 ? 8.576 -12.928 -10.714 1.00 87.38 123 GLU A CA 1
ATOM 1002 C C . GLU A 1 123 ? 7.911 -11.559 -10.874 1.00 87.38 123 GLU A C 1
ATOM 1004 O O . GLU A 1 123 ? 6.719 -11.470 -11.183 1.00 87.38 123 GLU A O 1
ATOM 1009 N N . ASP A 1 124 ? 8.673 -10.512 -10.555 1.00 87.88 124 ASP A N 1
ATOM 1010 C CA . ASP A 1 124 ? 8.246 -9.111 -10.557 1.00 87.88 124 ASP A CA 1
ATOM 1011 C C . ASP A 1 124 ? 6.972 -8.813 -9.764 1.00 87.88 124 ASP A C 1
ATOM 1013 O O . ASP A 1 124 ? 6.387 -7.752 -9.940 1.00 87.88 124 ASP A O 1
ATOM 1017 N N . LYS A 1 125 ? 6.518 -9.735 -8.905 1.00 88.44 125 LYS A N 1
ATOM 1018 C CA . LYS A 1 125 ? 5.259 -9.638 -8.167 1.00 88.44 125 LYS A CA 1
ATOM 1019 C C . LYS A 1 125 ? 5.528 -9.501 -6.681 1.00 88.44 125 LYS A C 1
ATOM 1021 O O . LYS A 1 125 ? 6.246 -10.314 -6.091 1.00 88.44 125 LYS A O 1
ATOM 1026 N N . TYR A 1 126 ? 4.874 -8.518 -6.087 1.00 86.88 126 TYR A N 1
ATOM 1027 C CA . TYR A 1 126 ? 5.076 -8.116 -4.712 1.00 86.88 126 TYR A CA 1
ATOM 1028 C C . TYR A 1 126 ? 3.749 -8.031 -3.956 1.00 86.88 126 TYR A C 1
ATOM 1030 O O . TYR A 1 126 ? 2.695 -7.757 -4.538 1.00 86.88 126 TYR A O 1
ATOM 1038 N N . GLU A 1 127 ? 3.813 -8.298 -2.658 1.00 85.75 127 GLU A N 1
ATOM 1039 C CA . GLU A 1 127 ? 2.706 -8.202 -1.716 1.00 85.75 127 GLU A CA 1
ATOM 1040 C C . GLU A 1 127 ? 3.087 -7.278 -0.562 1.00 85.75 127 GLU A C 1
ATOM 1042 O O . GLU A 1 127 ? 4.212 -7.303 -0.065 1.00 85.75 127 GLU A O 1
ATOM 1047 N N . TYR A 1 128 ? 2.137 -6.457 -0.143 1.00 81.75 128 TYR A N 1
ATOM 1048 C CA . TYR A 1 128 ? 2.300 -5.481 0.919 1.00 81.75 128 TYR A CA 1
ATOM 1049 C C . TYR A 1 128 ? 1.160 -5.604 1.910 1.00 81.75 128 TYR A C 1
ATOM 1051 O O . TYR A 1 128 ? 0.013 -5.669 1.472 1.00 81.75 128 TYR A O 1
ATOM 1059 N N . ILE A 1 129 ? 1.443 -5.622 3.214 1.00 81.31 129 ILE A N 1
ATOM 1060 C CA . ILE A 1 129 ? 0.424 -5.777 4.260 1.00 81.31 129 ILE A CA 1
ATOM 1061 C C . ILE A 1 129 ? 0.619 -4.721 5.332 1.00 81.31 129 ILE A C 1
ATOM 1063 O O . ILE A 1 129 ? 1.692 -4.615 5.916 1.00 81.31 129 ILE A O 1
ATOM 1067 N N . ILE A 1 130 ? -0.434 -3.955 5.598 1.00 79.06 130 ILE A N 1
ATOM 1068 C CA . ILE A 1 130 ? -0.394 -2.793 6.484 1.00 79.06 130 ILE A CA 1
ATOM 1069 C C . ILE A 1 130 ? -1.422 -2.983 7.601 1.00 79.06 130 ILE A C 1
ATOM 1071 O O . ILE A 1 130 ? -2.605 -3.140 7.285 1.00 79.06 130 ILE A O 1
ATOM 1075 N N . PRO A 1 131 ? -1.028 -2.962 8.887 1.00 78.00 131 PRO A N 1
ATOM 1076 C CA . PRO A 1 131 ? -1.984 -2.987 9.988 1.00 78.00 131 PRO A CA 1
ATOM 1077 C C . PRO A 1 131 ? -2.828 -1.711 10.011 1.00 78.00 131 PRO A C 1
ATOM 1079 O O . PRO A 1 131 ? -2.309 -0.601 9.913 1.00 78.00 131 PRO A O 1
ATOM 1082 N N . VAL A 1 132 ? -4.138 -1.862 10.199 1.00 76.25 132 VAL A N 1
ATOM 1083 C CA . VAL A 1 132 ? -5.069 -0.742 10.362 1.00 76.25 132 VAL A CA 1
ATOM 1084 C C . VAL A 1 132 ? -5.449 -0.613 11.829 1.00 76.25 132 VAL A C 1
ATOM 1086 O O . VAL A 1 132 ? -5.831 -1.576 12.487 1.00 76.25 132 VAL A O 1
ATOM 1089 N N . GLU A 1 133 ? -5.373 0.605 12.352 1.00 72.62 133 GLU A N 1
ATOM 1090 C CA . GLU A 1 133 ? -5.819 0.912 13.709 1.00 72.62 133 GLU A CA 1
ATOM 1091 C C . GLU A 1 133 ? -7.315 0.608 13.923 1.00 72.62 133 GLU A C 1
ATOM 1093 O O . GLU A 1 133 ? -8.152 1.105 13.173 1.00 72.62 133 GLU A O 1
ATOM 1098 N N . ASN A 1 134 ? -7.670 -0.120 14.991 1.00 66.88 134 ASN A N 1
ATOM 1099 C CA . ASN A 1 134 ? -9.034 -0.636 15.242 1.00 66.88 134 ASN A CA 1
ATOM 1100 C C . ASN A 1 134 ? -10.140 0.413 15.257 1.00 66.88 134 ASN A C 1
ATOM 1102 O O . ASN A 1 134 ? -11.272 0.144 14.878 1.00 66.88 134 ASN A O 1
ATOM 1106 N N . TYR A 1 135 ? -9.834 1.625 15.714 1.00 57.78 135 TYR A N 1
ATOM 1107 C CA . TYR A 1 135 ? -10.825 2.699 15.753 1.00 57.78 135 TYR A CA 1
ATOM 1108 C C . TYR A 1 135 ? -11.167 3.235 14.353 1.00 57.78 135 TYR A C 1
ATOM 1110 O O . TYR A 1 135 ? -12.056 4.077 14.221 1.00 57.78 135 TYR A O 1
ATOM 1118 N N . ARG A 1 136 ? -10.458 2.800 13.301 1.00 68.44 136 ARG A N 1
ATOM 1119 C CA . ARG A 1 136 ? -10.678 3.251 11.929 1.00 68.44 136 ARG A CA 1
ATOM 1120 C C . ARG A 1 136 ? -11.652 2.325 11.216 1.00 68.44 136 ARG A C 1
ATOM 1122 O O . ARG A 1 136 ? -11.410 1.137 11.028 1.00 68.44 136 ARG A O 1
ATOM 1129 N N . THR A 1 137 ? -12.734 2.914 10.722 1.00 69.75 137 THR A N 1
ATOM 1130 C CA . THR A 1 137 ? -13.558 2.265 9.704 1.00 69.75 137 THR A CA 1
ATOM 1131 C C . THR A 1 137 ? -12.978 2.610 8.341 1.00 69.75 137 THR A C 1
ATOM 1133 O O . THR A 1 137 ? -13.091 3.750 7.903 1.00 69.75 137 THR A O 1
ATOM 1136 N N . ILE A 1 138 ? -12.360 1.635 7.677 1.00 75.12 138 ILE A N 1
ATOM 1137 C CA . ILE A 1 138 ? -11.830 1.795 6.322 1.00 75.12 138 ILE A CA 1
ATOM 1138 C C . ILE A 1 138 ? -12.562 0.887 5.334 1.00 75.12 138 ILE A C 1
ATOM 1140 O O . ILE A 1 138 ? -12.887 -0.259 5.659 1.00 75.12 138 ILE A O 1
ATOM 1144 N N . LYS A 1 139 ? -12.824 1.405 4.131 1.00 79.81 139 LYS A N 1
ATOM 1145 C CA . LYS A 1 139 ? -13.285 0.638 2.969 1.00 79.81 139 LYS A CA 1
ATOM 1146 C C . LYS A 1 139 ? -12.245 0.720 1.858 1.00 79.81 139 LYS A C 1
ATOM 1148 O O . LYS A 1 139 ? -11.490 1.683 1.794 1.00 79.81 139 LYS A O 1
ATOM 1153 N N . GLU A 1 140 ? -12.256 -0.247 0.947 1.00 80.94 140 GLU A N 1
ATOM 1154 C CA . GLU A 1 140 ? -11.302 -0.313 -0.170 1.00 80.94 140 GLU A CA 1
ATOM 1155 C C . GLU A 1 140 ? -11.293 0.974 -1.000 1.00 80.94 140 GLU A C 1
ATOM 1157 O O . GLU A 1 140 ? -10.240 1.564 -1.208 1.00 80.94 140 GLU A O 1
ATOM 1162 N N . LYS A 1 141 ? -12.471 1.505 -1.347 1.00 79.88 141 LYS A N 1
ATOM 1163 C CA . LYS A 1 141 ? -12.619 2.781 -2.074 1.00 79.88 141 LYS A CA 1
ATOM 1164 C C . LYS A 1 141 ? -11.975 4.007 -1.413 1.00 79.88 141 LYS A C 1
ATOM 1166 O O . LYS A 1 141 ? -11.793 5.034 -2.063 1.00 79.88 141 LYS A O 1
ATOM 1171 N N . ASP A 1 142 ? -11.707 3.932 -0.112 1.00 75.94 142 ASP A N 1
ATOM 1172 C CA . ASP A 1 142 ? -11.113 5.020 0.660 1.00 75.94 142 ASP A CA 1
ATOM 1173 C C . ASP A 1 142 ? -9.578 4.954 0.683 1.00 75.94 142 ASP A C 1
ATOM 1175 O O . ASP A 1 142 ? -8.935 5.859 1.222 1.00 75.94 142 ASP A O 1
ATOM 1179 N N . ILE A 1 143 ? -9.002 3.885 0.128 1.00 79.12 143 ILE A N 1
ATOM 1180 C CA . ILE A 1 143 ? -7.565 3.641 0.082 1.00 79.12 143 ILE A CA 1
ATOM 1181 C C . ILE A 1 143 ? -6.973 4.337 -1.135 1.00 79.12 143 ILE A C 1
ATOM 1183 O O . ILE A 1 143 ? -7.451 4.168 -2.257 1.00 79.12 143 ILE A O 1
ATOM 1187 N N . LYS A 1 144 ? -5.893 5.084 -0.918 1.00 81.88 144 LYS A N 1
ATOM 1188 C CA . LYS A 1 144 ? -5.008 5.563 -1.978 1.00 81.88 144 LYS A CA 1
ATOM 1189 C C . LYS A 1 144 ? -3.599 5.055 -1.730 1.00 81.88 144 LYS A C 1
ATOM 1191 O O . LYS A 1 144 ? -3.110 5.151 -0.607 1.00 81.88 144 LYS A O 1
ATOM 1196 N N . ILE A 1 145 ? -2.974 4.540 -2.776 1.00 80.81 145 ILE A N 1
ATOM 1197 C CA . ILE A 1 145 ? -1.588 4.072 -2.774 1.00 80.81 145 ILE A CA 1
ATOM 1198 C C . ILE A 1 145 ? -0.783 5.043 -3.610 1.00 80.81 145 ILE A C 1
ATOM 1200 O O . ILE A 1 145 ? -1.171 5.281 -4.748 1.00 80.81 145 ILE A O 1
ATOM 1204 N N . PHE A 1 146 ? 0.301 5.567 -3.062 1.00 80.69 146 PHE A N 1
ATOM 1205 C CA . PHE A 1 146 ? 1.205 6.501 -3.722 1.00 80.69 146 PHE A CA 1
ATOM 1206 C C . PHE A 1 146 ? 2.508 5.795 -4.066 1.00 80.69 146 PHE A C 1
ATOM 1208 O O . PHE A 1 146 ? 3.014 5.038 -3.242 1.00 80.69 146 PHE A O 1
ATOM 1215 N N . PHE A 1 147 ? 3.012 6.032 -5.272 1.00 81.00 147 PHE A N 1
ATOM 1216 C CA . PHE A 1 147 ? 4.296 5.551 -5.762 1.00 81.00 147 PHE A CA 1
ATOM 1217 C C . PHE A 1 147 ? 5.186 6.762 -6.023 1.00 81.00 147 PHE A C 1
ATOM 1219 O O . PHE A 1 147 ? 4.859 7.581 -6.884 1.00 81.00 147 PHE A O 1
ATOM 1226 N N . ASP A 1 148 ? 6.294 6.842 -5.287 1.00 78.06 148 ASP A N 1
ATOM 1227 C CA . ASP A 1 148 ? 7.221 7.977 -5.291 1.00 78.06 148 ASP A CA 1
ATOM 1228 C C . ASP A 1 148 ? 8.666 7.485 -5.424 1.00 78.06 148 ASP A C 1
ATOM 1230 O O . ASP A 1 148 ? 9.048 6.551 -4.725 1.00 78.06 148 ASP A O 1
ATOM 1234 N N . SER A 1 149 ? 9.485 8.103 -6.279 1.00 76.06 149 SER A N 1
ATOM 1235 C CA . SER A 1 149 ? 10.903 7.736 -6.441 1.00 76.06 149 SER A CA 1
ATOM 1236 C C . SER A 1 149 ? 11.776 8.314 -5.325 1.00 76.06 149 SER A C 1
ATOM 1238 O O . SER A 1 149 ? 11.676 9.491 -4.986 1.00 76.06 149 SER A O 1
ATOM 1240 N N . PHE A 1 150 ? 12.687 7.500 -4.781 1.00 69.38 150 PHE A N 1
ATOM 1241 C CA . PHE A 1 150 ? 13.692 7.962 -3.810 1.00 69.38 150 PHE A CA 1
ATOM 1242 C C . PHE A 1 150 ? 14.956 8.527 -4.472 1.00 69.38 150 PHE A C 1
ATOM 1244 O O . PHE A 1 150 ? 15.730 9.234 -3.827 1.00 69.38 150 PHE A O 1
ATOM 1251 N N . LYS A 1 151 ? 15.213 8.165 -5.737 1.00 63.50 151 LYS A N 1
ATOM 1252 C CA . LYS A 1 151 ? 16.462 8.488 -6.449 1.00 63.50 151 LYS A CA 1
ATOM 1253 C C . LYS A 1 151 ? 16.395 9.799 -7.219 1.00 63.50 151 LYS A C 1
ATOM 1255 O O . LYS A 1 151 ? 17.438 10.406 -7.460 1.00 63.50 151 LYS A O 1
ATOM 1260 N N . SER A 1 152 ? 15.205 10.224 -7.623 1.00 51.03 152 SER A N 1
ATOM 1261 C CA . SER A 1 152 ? 15.029 11.455 -8.379 1.00 51.03 152 SER A CA 1
ATOM 1262 C C . SER A 1 152 ? 14.215 12.450 -7.563 1.00 51.03 152 SER A C 1
ATOM 1264 O O . SER A 1 152 ? 13.143 12.141 -7.062 1.00 51.03 152 SER A O 1
ATOM 1266 N N . ASN A 1 153 ? 14.695 13.692 -7.489 1.00 51.59 153 ASN A N 1
ATOM 1267 C CA . ASN A 1 153 ? 13.852 14.838 -7.134 1.00 51.59 153 ASN A CA 1
ATOM 1268 C C . ASN A 1 153 ? 12.866 15.170 -8.286 1.00 51.59 153 ASN A C 1
ATOM 1270 O O . ASN A 1 153 ? 12.489 16.329 -8.455 1.00 51.59 153 ASN A O 1
ATOM 1274 N N . GLU A 1 154 ? 12.537 14.197 -9.144 1.00 51.56 154 GLU A N 1
ATOM 1275 C CA . GLU A 1 154 ? 11.714 14.384 -10.338 1.00 51.56 154 GLU A CA 1
ATOM 1276 C C . GLU A 1 154 ? 10.235 14.116 -10.047 1.00 51.56 154 GLU A C 1
ATOM 1278 O O . GLU A 1 154 ? 9.874 13.341 -9.169 1.00 51.56 154 GLU A O 1
ATOM 1283 N N . LEU A 1 155 ? 9.401 14.806 -10.828 1.00 57.97 155 LEU A N 1
ATOM 1284 C CA . LEU A 1 155 ? 7.968 15.074 -10.657 1.00 57.97 155 LEU A CA 1
ATOM 1285 C C . LEU A 1 155 ? 7.035 13.884 -10.952 1.00 57.97 155 LEU A C 1
ATOM 1287 O O . LEU A 1 155 ? 5.824 14.081 -11.064 1.00 57.97 155 LEU A O 1
ATOM 1291 N N . GLU A 1 156 ? 7.567 12.680 -11.159 1.00 70.81 156 GLU A N 1
ATOM 1292 C CA . GLU A 1 156 ? 6.744 11.514 -11.485 1.00 70.81 156 GLU A CA 1
ATOM 1293 C C . GLU A 1 156 ? 6.190 10.912 -10.202 1.00 70.81 156 GLU A C 1
ATOM 1295 O O . GLU A 1 156 ? 6.857 10.176 -9.485 1.00 70.81 156 GLU A O 1
ATOM 1300 N N . HIS A 1 157 ? 4.948 11.251 -9.898 1.00 81.00 157 HIS A N 1
ATOM 1301 C CA . HIS A 1 157 ? 4.244 10.689 -8.765 1.00 81.00 157 HIS A CA 1
ATOM 1302 C C . HIS A 1 157 ? 2.964 10.043 -9.264 1.00 81.00 157 HIS A C 1
ATOM 1304 O O . HIS A 1 157 ? 2.211 10.653 -10.025 1.00 81.00 157 HIS A O 1
ATOM 1310 N N . HIS A 1 158 ? 2.698 8.811 -8.846 1.00 84.94 158 HIS A N 1
ATOM 1311 C CA . HIS A 1 158 ? 1.512 8.077 -9.281 1.00 84.94 158 HIS A CA 1
ATOM 1312 C C . HIS A 1 158 ? 0.692 7.668 -8.075 1.00 84.94 158 HIS A C 1
ATOM 1314 O O . HIS A 1 158 ? 1.236 7.369 -7.012 1.00 84.94 158 HIS A O 1
ATOM 1320 N N . TYR A 1 159 ? -0.628 7.639 -8.226 1.00 87.38 159 TYR A N 1
ATOM 1321 C CA . TYR A 1 159 ? -1.479 7.103 -7.183 1.00 87.38 159 TYR A CA 1
ATOM 1322 C C . TYR A 1 159 ? -2.640 6.281 -7.714 1.00 87.38 159 TYR A C 1
ATOM 1324 O O . TYR A 1 159 ? -3.192 6.561 -8.773 1.00 87.38 159 TYR A O 1
ATOM 1332 N N . ILE A 1 160 ? -3.040 5.275 -6.941 1.00 86.94 160 ILE A N 1
ATOM 1333 C CA . ILE A 1 160 ? -4.134 4.366 -7.287 1.00 86.94 160 ILE A CA 1
ATOM 1334 C C . ILE A 1 160 ? -5.159 4.378 -6.168 1.00 86.94 160 ILE A C 1
ATOM 1336 O O . ILE A 1 160 ? -4.814 4.201 -4.999 1.00 86.94 160 ILE A O 1
ATOM 1340 N N . LYS A 1 161 ? -6.427 4.578 -6.530 1.00 86.50 161 LYS A N 1
ATOM 1341 C CA . LYS A 1 161 ? -7.560 4.440 -5.609 1.00 86.50 161 LYS A CA 1
ATOM 1342 C C . LYS A 1 161 ? -8.002 2.984 -5.555 1.00 86.50 161 LYS A C 1
ATOM 1344 O O . LYS A 1 161 ? -8.099 2.340 -6.598 1.00 86.50 161 LYS A O 1
ATOM 1349 N N . GLY A 1 162 ? -8.321 2.491 -4.362 1.00 81.19 162 GLY A N 1
ATOM 1350 C CA . GLY A 1 162 ? -9.035 1.230 -4.211 1.00 81.19 162 GLY A CA 1
ATOM 1351 C C . GLY A 1 162 ? -10.400 1.281 -4.895 1.00 81.19 162 GLY A C 1
ATOM 1352 O O . GLY A 1 162 ? -10.999 2.346 -5.064 1.00 81.19 162 GLY A O 1
ATOM 1353 N N . VAL A 1 163 ? -10.879 0.118 -5.324 1.00 77.12 163 VAL A N 1
ATOM 1354 C CA . VAL A 1 163 ? -12.189 -0.045 -5.962 1.00 77.12 163 VAL A CA 1
ATOM 1355 C C . VAL A 1 163 ? -13.089 -0.722 -4.935 1.00 77.12 163 VAL A C 1
ATOM 1357 O O . VAL A 1 163 ? -12.625 -1.603 -4.224 1.00 77.12 163 VAL A O 1
ATOM 1360 N N . GLY A 1 164 ? -14.342 -0.284 -4.812 1.00 61.22 164 GLY A N 1
ATOM 1361 C CA . GLY A 1 164 ? -15.326 -0.872 -3.903 1.00 61.22 164 GLY A CA 1
ATOM 1362 C C . GLY A 1 164 ? -16.726 -0.821 -4.478 1.00 61.22 164 GLY A C 1
ATOM 1363 O O . GLY A 1 164 ? -16.961 0.039 -5.359 1.00 61.22 164 GLY A O 1
#